Protein AF-A0ABD6MBI1-F1 (afdb_monomer_lite)

Foldseek 3Di:
DDLVLLCVQQVDDSVVVVCLVVCVCVDDDPSSLCSSCVSVVHDSCVVDDPPDD

Structure (mmCIF, N/CA/C/O backbone):
data_AF-A0ABD6MBI1-F1
#
_entry.id   AF-A0ABD6MBI1-F1
#
loop_
_atom_site.group_PDB
_atom_site.id
_atom_site.type_symbol
_atom_site.label_atom_id
_atom_site.label_alt_id
_atom_site.label_comp_id
_atom_site.label_asym_id
_atom_site.label_entity_id
_atom_site.label_seq_id
_atom_site.pdbx_PDB_ins_code
_atom_site.Cartn_x
_atom_site.Cartn_y
_atom_site.Cartn_z
_atom_site.occupancy
_atom_site.B_iso_or_equiv
_atom_site.auth_seq_id
_atom_site.auth_comp_id
_atom_site.auth_asym_id
_atom_site.auth_atom_id
_atom_site.pdbx_PDB_model_num
ATOM 1 N N . MET A 1 1 ? -8.353 6.207 3.066 1.00 83.19 1 MET A N 1
ATOM 2 C CA . MET A 1 1 ? -7.259 6.141 4.068 1.00 83.19 1 MET A CA 1
ATOM 3 C C . MET A 1 1 ? -6.140 7.079 3.624 1.00 83.19 1 MET A C 1
ATOM 5 O O . MET A 1 1 ? -5.993 7.247 2.425 1.00 83.19 1 MET A O 1
ATOM 9 N N . SER A 1 2 ? -5.386 7.714 4.530 1.00 95.19 2 SER A N 1
ATOM 10 C CA . SER A 1 2 ? -4.257 8.584 4.139 1.00 95.19 2 SER A CA 1
ATOM 11 C C . SER A 1 2 ? -2.972 7.780 3.872 1.00 95.19 2 SER A C 1
ATOM 13 O O . SER A 1 2 ? -2.800 6.713 4.462 1.00 95.19 2 SER A O 1
ATOM 15 N N . LEU A 1 3 ? -2.028 8.308 3.076 1.00 95.94 3 LEU A N 1
ATOM 16 C CA . LEU A 1 3 ? -0.714 7.669 2.863 1.00 95.94 3 LEU A CA 1
ATOM 17 C C . LEU A 1 3 ? 0.082 7.487 4.163 1.00 95.94 3 LEU A C 1
ATOM 19 O O . LEU A 1 3 ? 0.800 6.505 4.312 1.00 95.94 3 LEU A O 1
ATOM 23 N N . ARG A 1 4 ? -0.068 8.407 5.126 1.00 96.62 4 ARG A N 1
ATOM 24 C CA . ARG A 1 4 ? 0.545 8.283 6.458 1.00 96.62 4 ARG A CA 1
ATOM 25 C C . ARG A 1 4 ? -0.020 7.086 7.223 1.00 96.62 4 ARG A C 1
ATOM 27 O O . ARG A 1 4 ? 0.726 6.351 7.854 1.00 96.62 4 ARG A O 1
ATOM 34 N N . THR A 1 5 ? -1.332 6.885 7.164 1.00 96.75 5 THR A N 1
ATOM 35 C CA . THR A 1 5 ? -1.981 5.725 7.791 1.00 96.75 5 THR A CA 1
ATOM 36 C C . THR A 1 5 ? -1.569 4.426 7.095 1.00 96.75 5 THR A C 1
ATOM 38 O O . THR A 1 5 ? -1.326 3.424 7.758 1.00 96.75 5 THR A O 1
ATOM 41 N N . LEU A 1 6 ? -1.439 4.443 5.764 1.00 96.31 6 LEU A N 1
ATOM 42 C CA . LEU A 1 6 ? -0.972 3.287 4.999 1.00 96.31 6 LEU A CA 1
ATOM 43 C C . LEU A 1 6 ? 0.472 2.914 5.366 1.00 96.31 6 LEU A C 1
ATOM 45 O O . LEU A 1 6 ? 0.756 1.740 5.577 1.00 96.31 6 LEU A O 1
ATOM 49 N N . GLU A 1 7 ? 1.362 3.896 5.510 1.00 97.88 7 GLU A N 1
ATOM 50 C CA . GLU A 1 7 ? 2.736 3.700 5.998 1.00 97.88 7 GLU A CA 1
ATOM 51 C C . GLU A 1 7 ? 2.750 3.049 7.387 1.00 97.88 7 GLU A C 1
ATOM 53 O O . GLU A 1 7 ? 3.460 2.070 7.597 1.00 97.88 7 GLU A O 1
ATOM 58 N N . GLN A 1 8 ? 1.907 3.517 8.313 1.00 97.44 8 GLN A N 1
ATOM 59 C CA . GLN A 1 8 ? 1.796 2.935 9.656 1.00 97.44 8 GLN A CA 1
ATOM 60 C C . GLN A 1 8 ? 1.311 1.478 9.645 1.00 97.44 8 GLN A C 1
ATOM 62 O O . GLN A 1 8 ? 1.789 0.678 10.443 1.00 97.44 8 GLN A O 1
ATOM 67 N N . HIS A 1 9 ? 0.381 1.122 8.755 1.00 97.06 9 HIS A N 1
ATOM 68 C CA . HIS A 1 9 ? -0.138 -0.247 8.662 1.00 97.06 9 HIS A CA 1
ATOM 69 C C . HIS A 1 9 ? 0.782 -1.204 7.897 1.00 97.06 9 HIS A C 1
ATOM 71 O O . HIS A 1 9 ? 0.813 -2.391 8.202 1.00 97.06 9 HIS A O 1
ATOM 77 N N . THR A 1 10 ? 1.503 -0.714 6.889 1.00 96.81 10 THR A N 1
ATOM 78 C CA . THR A 1 10 ? 2.290 -1.562 5.975 1.00 96.81 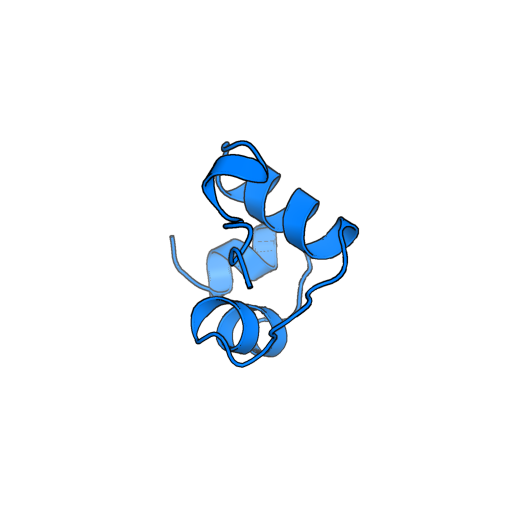10 THR A CA 1
ATOM 79 C C . THR A 1 10 ? 3.783 -1.580 6.293 1.00 96.81 10 THR A C 1
ATOM 81 O O . THR A 1 10 ? 4.495 -2.469 5.829 1.00 96.81 10 THR A O 1
ATOM 84 N N . GLY A 1 11 ? 4.284 -0.578 7.021 1.00 97.38 11 GLY A N 1
ATOM 85 C CA . GLY A 1 11 ? 5.716 -0.320 7.177 1.00 97.38 11 GLY A CA 1
ATOM 86 C C . GLY A 1 11 ? 6.406 0.159 5.892 1.00 97.38 11 GLY A C 1
ATOM 87 O O . GLY A 1 11 ? 7.622 0.343 5.884 1.00 97.38 11 GLY A O 1
ATOM 88 N N . LEU A 1 12 ? 5.663 0.358 4.797 1.00 97.19 12 LEU A N 1
ATOM 89 C CA . LEU A 1 12 ? 6.205 0.866 3.542 1.00 97.19 12 LEU A CA 1
ATOM 90 C C . LEU A 1 12 ? 6.398 2.377 3.633 1.00 97.19 12 LEU A C 1
ATOM 92 O O . LEU A 1 12 ? 5.528 3.104 4.106 1.00 97.19 12 LEU A O 1
ATOM 96 N N . ASN A 1 13 ? 7.524 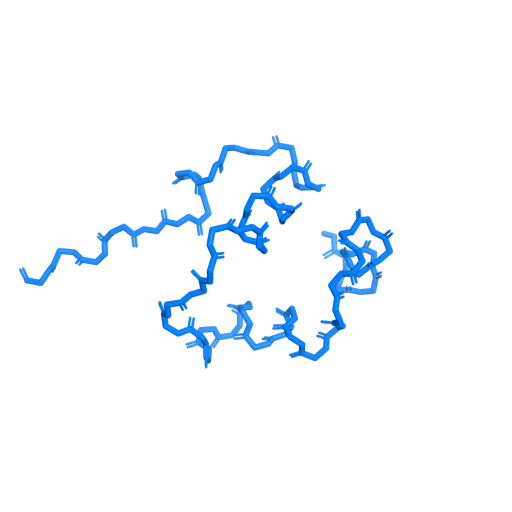2.857 3.110 1.00 96.75 13 ASN A N 1
ATOM 97 C CA . ASN A 1 13 ? 7.841 4.278 3.108 1.00 96.75 13 ASN A CA 1
ATOM 98 C C . ASN A 1 13 ? 6.764 5.099 2.373 1.00 96.75 13 ASN A C 1
ATOM 100 O O . ASN A 1 13 ? 6.383 4.776 1.244 1.00 96.75 13 ASN A O 1
ATOM 104 N N . ARG A 1 14 ? 6.342 6.227 2.951 1.00 96.62 14 ARG A N 1
ATOM 105 C CA . ARG A 1 14 ? 5.341 7.129 2.355 1.00 96.62 14 ARG A CA 1
ATOM 106 C C . ARG A 1 14 ? 5.660 7.565 0.919 1.00 96.62 14 ARG A C 1
ATOM 108 O O . ARG A 1 14 ? 4.749 7.690 0.105 1.00 96.62 14 ARG A O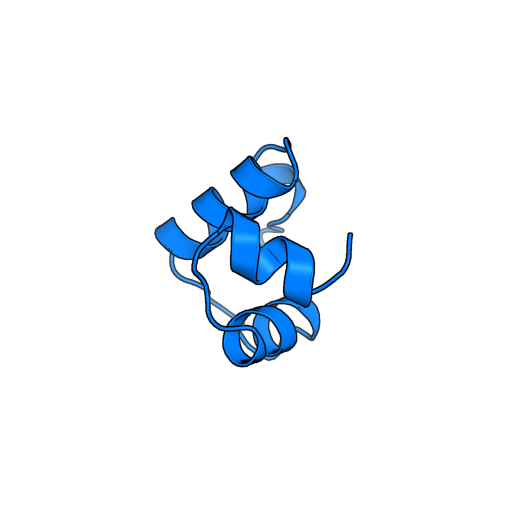 1
ATOM 115 N N . GLY A 1 15 ? 6.929 7.805 0.589 1.00 97.19 15 GLY A N 1
ATOM 116 C CA . GLY A 1 15 ? 7.361 8.174 -0.762 1.00 97.19 15 GLY A CA 1
ATOM 117 C C . GLY A 1 15 ? 7.264 7.017 -1.760 1.00 97.19 15 GLY A C 1
ATOM 118 O O . GLY A 1 15 ? 6.949 7.235 -2.930 1.00 97.19 15 GLY A O 1
ATOM 119 N N . TYR A 1 16 ? 7.479 5.780 -1.308 1.00 96.81 16 TYR A N 1
ATOM 120 C CA . TYR A 1 16 ? 7.186 4.587 -2.106 1.00 96.81 16 TYR A CA 1
ATOM 121 C C . TYR A 1 16 ? 5.680 4.467 -2.367 1.00 96.81 16 TYR A C 1
ATOM 123 O O . TYR A 1 16 ? 5.273 4.375 -3.522 1.00 96.81 16 TYR A O 1
ATOM 131 N N . LEU A 1 17 ? 4.859 4.580 -1.318 1.00 96.94 17 LEU A N 1
ATOM 132 C CA . LEU A 1 17 ? 3.398 4.506 -1.420 1.00 96.94 17 LEU A CA 1
ATOM 133 C C . LEU A 1 17 ? 2.818 5.584 -2.347 1.00 96.94 17 LEU A C 1
ATOM 135 O O . LEU A 1 17 ? 1.949 5.292 -3.159 1.00 96.94 17 LEU A O 1
ATOM 139 N N . SER A 1 18 ? 3.338 6.814 -2.291 1.00 97.38 18 SER A N 1
ATOM 140 C CA . SER A 1 18 ? 2.919 7.891 -3.197 1.00 97.38 18 SER A CA 1
ATOM 141 C C . SER A 1 18 ? 3.257 7.592 -4.661 1.00 97.38 18 SER A C 1
ATOM 143 O O . SER A 1 18 ? 2.456 7.872 -5.553 1.00 97.38 18 SER A O 1
ATOM 145 N N . ARG A 1 19 ? 4.429 7.007 -4.942 1.00 96.81 19 ARG A N 1
ATOM 146 C CA . ARG A 1 19 ? 4.788 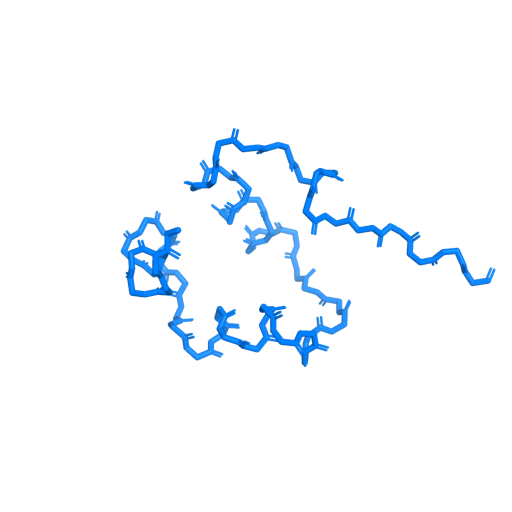6.597 -6.309 1.00 96.81 19 ARG A CA 1
ATOM 147 C C . ARG A 1 19 ? 3.926 5.439 -6.803 1.00 96.81 19 ARG A C 1
ATOM 149 O O . ARG A 1 19 ? 3.557 5.453 -7.971 1.00 96.81 19 ARG A O 1
ATOM 156 N N . LEU A 1 20 ? 3.589 4.498 -5.921 1.00 94.50 20 LEU A N 1
ATOM 157 C CA . LEU A 1 20 ? 2.668 3.403 -6.219 1.00 94.50 20 LEU A CA 1
ATOM 158 C C . LEU A 1 20 ? 1.272 3.939 -6.586 1.00 94.50 20 LEU A C 1
ATOM 160 O O . LEU A 1 20 ? 0.763 3.621 -7.651 1.00 94.50 20 LEU A O 1
ATOM 164 N N . GLU A 1 21 ? 0.703 4.828 -5.764 1.00 92.88 21 GLU A N 1
ATOM 165 C CA . GLU A 1 21 ? -0.617 5.448 -5.991 1.00 92.88 21 GLU A CA 1
ATOM 166 C C . GLU A 1 21 ? -0.673 6.282 -7.280 1.00 92.88 21 GLU A C 1
ATOM 168 O O . GLU A 1 21 ? -1.691 6.326 -7.96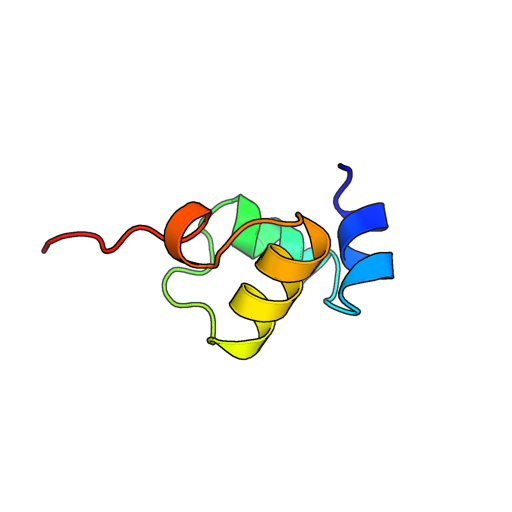1 1.00 92.88 21 GLU A O 1
ATOM 173 N N . THR A 1 22 ? 0.433 6.939 -7.633 1.00 94.00 22 THR A N 1
ATOM 174 C CA . THR A 1 22 ? 0.510 7.806 -8.820 1.00 94.00 22 THR A CA 1
ATOM 175 C C . THR A 1 22 ? 0.963 7.083 -10.090 1.00 94.00 22 THR A C 1
ATOM 177 O O . THR A 1 22 ? 1.275 7.748 -11.076 1.00 94.00 22 THR A O 1
ATOM 180 N N . GLY A 1 23 ? 1.048 5.747 -10.075 1.00 91.69 23 GLY A N 1
ATOM 181 C CA . GLY A 1 23 ? 1.436 4.951 -11.245 1.00 91.69 23 GLY A CA 1
ATOM 182 C C . GLY A 1 23 ? 2.890 5.144 -11.690 1.00 91.69 23 GLY A C 1
ATOM 183 O O . GLY A 1 23 ? 3.252 4.784 -12.803 1.00 91.69 23 GLY A O 1
ATOM 184 N N . ARG A 1 24 ? 3.755 5.705 -10.835 1.00 95.38 24 ARG A N 1
ATOM 185 C CA . ARG A 1 24 ? 5.197 5.872 -11.112 1.00 95.38 24 ARG A CA 1
ATOM 186 C C . ARG A 1 24 ? 6.007 4.598 -10.860 1.00 95.38 24 ARG A C 1
ATOM 188 O O . ARG A 1 24 ? 7.228 4.608 -11.003 1.00 95.38 24 ARG A O 1
ATOM 195 N N . ILE A 1 25 ? 5.341 3.531 -10.428 1.00 92.88 25 ILE A N 1
ATOM 196 C CA . ILE A 1 25 ? 5.885 2.182 -10.297 1.00 92.88 25 ILE A CA 1
ATOM 197 C C . ILE A 1 25 ? 5.013 1.295 -11.180 1.00 92.88 25 ILE A C 1
ATOM 199 O O . ILE A 1 25 ? 3.876 1.016 -10.819 1.00 92.88 25 ILE A O 1
ATOM 203 N N . HIS A 1 26 ? 5.541 0.898 -12.335 1.00 86.00 26 HIS A N 1
ATOM 204 C CA . HIS A 1 26 ? 4.805 0.076 -13.299 1.00 86.00 26 HIS A CA 1
ATOM 205 C C . HIS A 1 26 ? 4.707 -1.387 -12.853 1.00 86.00 26 HIS A C 1
ATOM 207 O O . HIS A 1 26 ? 3.664 -2.008 -13.005 1.00 86.00 26 HIS A O 1
ATOM 213 N N . GLU A 1 27 ? 5.777 -1.913 -12.251 1.00 89.75 27 GLU A N 1
ATOM 214 C CA . GLU A 1 27 ? 5.873 -3.307 -11.807 1.00 89.75 27 GLU A CA 1
ATOM 215 C C . GLU A 1 27 ? 6.329 -3.348 -10.338 1.00 89.75 27 GLU A C 1
ATOM 217 O O . GLU A 1 27 ? 7.524 -3.464 -10.044 1.00 89.75 27 GLU A O 1
ATOM 222 N N . PRO A 1 28 ? 5.412 -3.138 -9.376 1.00 91.75 28 PRO A N 1
ATOM 223 C CA . PRO A 1 28 ? 5.728 -3.305 -7.964 1.00 91.75 28 PRO A CA 1
ATOM 224 C C . PRO A 1 28 ? 5.950 -4.786 -7.638 1.00 91.75 28 PRO A C 1
ATOM 226 O O . PRO A 1 28 ? 5.274 -5.657 -8.173 1.00 91.75 28 PRO A O 1
ATOM 229 N N . ALA A 1 29 ? 6.874 -5.071 -6.719 1.00 93.38 29 ALA A N 1
ATOM 230 C CA . ALA A 1 29 ? 7.064 -6.427 -6.213 1.00 93.38 29 ALA A CA 1
ATOM 231 C C . ALA A 1 29 ? 5.822 -6.932 -5.451 1.00 93.38 29 ALA A C 1
ATOM 233 O O . ALA A 1 29 ? 5.098 -6.139 -4.838 1.00 93.38 29 ALA A O 1
ATOM 234 N N . ASP A 1 30 ? 5.639 -8.254 -5.419 1.00 94.31 30 ASP A N 1
ATOM 235 C CA . ASP A 1 30 ? 4.472 -8.901 -4.806 1.00 94.31 30 ASP A CA 1
ATOM 236 C C . ASP A 1 30 ? 4.305 -8.558 -3.323 1.00 94.31 30 ASP A C 1
ATOM 238 O O . ASP A 1 30 ? 3.200 -8.267 -2.873 1.00 94.31 30 ASP A O 1
ATOM 242 N N . GLU A 1 31 ? 5.393 -8.547 -2.548 1.00 96.44 31 GLU A N 1
ATOM 243 C CA . GLU A 1 31 ? 5.327 -8.301 -1.102 1.00 96.44 31 GLU A CA 1
ATOM 244 C C . GLU A 1 31 ? 4.722 -6.915 -0.770 1.00 96.44 31 GLU A C 1
ATOM 246 O O . GLU A 1 31 ? 3.779 -6.850 0.028 1.00 96.44 31 GLU A O 1
ATOM 251 N N . PRO A 1 32 ? 5.187 -5.791 -1.355 1.00 95.75 32 PRO A N 1
ATOM 252 C CA . PRO A 1 32 ? 4.516 -4.504 -1.201 1.00 95.75 32 PRO A CA 1
ATOM 253 C C . PRO A 1 32 ? 3.035 -4.510 -1.595 1.00 95.75 32 PRO A C 1
ATOM 255 O O . PRO A 1 32 ? 2.220 -3.936 -0.870 1.00 95.75 32 PRO A O 1
ATOM 258 N N . VAL A 1 33 ? 2.674 -5.168 -2.702 1.00 95.94 33 VAL A N 1
ATOM 259 C CA . VAL A 1 33 ? 1.280 -5.269 -3.167 1.00 95.94 33 VAL A CA 1
ATOM 260 C C . VAL A 1 33 ? 0.428 -6.013 -2.140 1.00 95.94 33 VAL A C 1
ATOM 262 O O . VAL A 1 33 ? -0.625 -5.520 -1.738 1.00 95.94 33 VAL A O 1
ATOM 265 N N . GLN A 1 34 ? 0.912 -7.149 -1.636 1.00 97.06 34 GLN A N 1
ATOM 266 C CA . GLN A 1 34 ? 0.248 -7.937 -0.598 1.00 97.06 34 GLN A CA 1
ATOM 267 C C . GLN A 1 34 ? 0.055 -7.136 0.694 1.00 97.06 34 GLN A C 1
ATOM 269 O O . GLN A 1 34 ? -1.034 -7.148 1.269 1.00 97.06 34 GLN A O 1
ATOM 274 N N . LYS A 1 35 ? 1.077 -6.389 1.138 1.00 97.44 35 LYS A N 1
ATOM 275 C CA . LYS A 1 35 ? 0.980 -5.521 2.325 1.00 97.44 35 LYS A CA 1
ATOM 276 C C . LYS A 1 35 ? -0.088 -4.444 2.153 1.00 97.44 35 LYS A C 1
ATOM 278 O O . LYS A 1 35 ? -0.875 -4.213 3.070 1.00 97.44 35 LYS A O 1
ATOM 283 N N . VAL A 1 36 ? -0.132 -3.794 0.990 1.00 96.62 36 VAL A N 1
ATOM 284 C CA . VAL A 1 36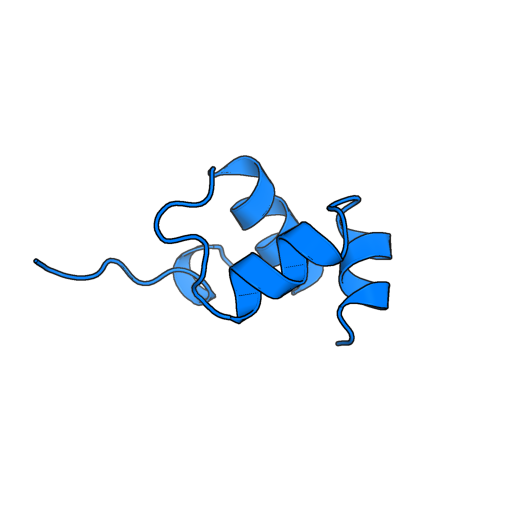 ? -1.133 -2.760 0.690 1.00 96.62 36 VAL A CA 1
ATOM 285 C C . VAL A 1 36 ? -2.538 -3.362 0.628 1.00 96.62 36 VAL A C 1
ATOM 287 O O . VAL A 1 36 ? -3.443 -2.825 1.265 1.00 96.62 36 VAL A O 1
ATOM 290 N N . ALA A 1 37 ? -2.717 -4.495 -0.055 1.00 96.56 37 ALA A N 1
ATOM 291 C CA . ALA A 1 37 ? -3.995 -5.202 -0.134 1.00 96.56 37 ALA A CA 1
ATOM 292 C C . ALA A 1 37 ? -4.515 -5.585 1.262 1.00 96.56 37 ALA A C 1
ATOM 294 O O . ALA A 1 37 ? -5.648 -5.256 1.622 1.00 96.56 37 ALA A O 1
ATOM 295 N N . ALA A 1 38 ? -3.650 -6.167 2.100 1.00 97.25 38 ALA A N 1
ATOM 296 C CA . ALA A 1 38 ? -3.976 -6.523 3.478 1.00 97.25 38 ALA A CA 1
ATOM 297 C C . ALA A 1 38 ? -4.373 -5.297 4.320 1.00 97.25 38 ALA A C 1
ATOM 299 O O . ALA A 1 38 ? -5.384 -5.333 5.024 1.00 97.25 38 ALA A O 1
ATOM 300 N N . ALA A 1 39 ? -3.631 -4.188 4.216 1.00 96.75 39 ALA A N 1
ATOM 301 C CA . ALA A 1 39 ? -3.946 -2.948 4.930 1.00 96.75 39 ALA A CA 1
ATOM 302 C C . ALA A 1 39 ? -5.281 -2.322 4.487 1.00 96.75 39 ALA A C 1
ATOM 304 O O . ALA A 1 39 ? -5.963 -1.685 5.291 1.00 96.75 39 ALA A O 1
ATOM 305 N N . LEU A 1 40 ? -5.662 -2.515 3.224 1.00 95.19 40 LEU A N 1
ATOM 306 C CA . LEU A 1 40 ? -6.935 -2.071 2.657 1.00 95.19 40 LEU A CA 1
ATOM 307 C C . LEU A 1 40 ? -8.076 -3.080 2.853 1.00 95.19 40 LEU A C 1
ATOM 309 O O . LEU A 1 40 ? -9.226 -2.735 2.593 1.00 95.19 40 LEU A O 1
ATOM 313 N N . ARG A 1 41 ? -7.780 -4.283 3.367 1.00 96.00 41 ARG A N 1
ATOM 314 C CA . ARG A 1 41 ? -8.725 -5.402 3.534 1.00 96.00 41 ARG A CA 1
ATOM 315 C C . ARG A 1 41 ? -9.381 -5.821 2.217 1.00 96.00 41 ARG A C 1
ATOM 317 O O . ARG A 1 41 ? -10.572 -6.119 2.175 1.00 96.00 41 ARG A O 1
ATOM 324 N N . VAL A 1 42 ? -8.588 -5.836 1.156 1.00 95.62 42 VAL A N 1
ATOM 325 C CA . VAL A 1 42 ? -8.979 -6.292 -0.180 1.00 95.62 42 VAL A CA 1
ATOM 326 C C . VAL A 1 42 ? -7.999 -7.355 -0.658 1.00 95.62 42 VAL A C 1
ATOM 328 O O . VAL A 1 42 ? -6.938 -7.554 -0.064 1.00 95.62 42 VAL A O 1
ATOM 331 N N . THR A 1 43 ? -8.356 -8.060 -1.721 1.00 95.69 43 THR A N 1
ATOM 332 C CA . THR A 1 43 ? -7.452 -8.987 -2.397 1.00 95.69 43 THR A CA 1
ATOM 333 C C . THR A 1 43 ? -6.489 -8.227 -3.310 1.00 95.69 43 THR A C 1
ATOM 335 O O . THR A 1 43 ? -6.722 -7.068 -3.658 1.00 95.69 43 THR A O 1
ATOM 338 N N . THR A 1 44 ? -5.374 -8.851 -3.690 1.00 93.81 44 THR A N 1
ATOM 339 C CA . THR A 1 44 ? -4.395 -8.207 -4.577 1.00 93.81 44 THR A CA 1
ATOM 340 C C . THR A 1 44 ? -4.982 -7.928 -5.960 1.00 93.81 44 THR A C 1
ATOM 342 O O . THR A 1 44 ? -4.734 -6.855 -6.493 1.00 93.81 44 THR A O 1
ATOM 345 N N . ASP A 1 45 ? -5.836 -8.813 -6.485 1.00 92.75 45 ASP A N 1
ATOM 346 C CA . ASP A 1 45 ? -6.564 -8.622 -7.751 1.00 92.75 45 ASP A CA 1
ATOM 347 C C . ASP A 1 45 ? -7.509 -7.411 -7.746 1.00 92.75 45 ASP A C 1
ATOM 349 O O . ASP A 1 45 ? -7.799 -6.856 -8.798 1.00 92.75 45 ASP A O 1
ATOM 353 N N . ALA A 1 46 ? -7.954 -6.947 -6.574 1.00 91.88 46 ALA A N 1
ATOM 354 C CA . ALA A 1 46 ? -8.777 -5.743 -6.477 1.00 91.88 46 ALA A CA 1
ATOM 355 C C . ALA A 1 46 ? -7.967 -4.445 -6.661 1.00 91.88 46 ALA A C 1
ATOM 357 O O . ALA A 1 46 ? -8.549 -3.384 -6.892 1.00 91.88 46 ALA A O 1
ATOM 358 N N . ILE A 1 47 ? -6.637 -4.505 -6.515 1.00 89.94 47 ILE A N 1
ATOM 359 C CA . ILE A 1 47 ? -5.734 -3.342 -6.591 1.00 89.94 47 ILE A CA 1
ATOM 360 C C . ILE A 1 47 ? -4.673 -3.467 -7.685 1.00 89.94 47 ILE A C 1
ATOM 362 O O . ILE A 1 47 ? -3.954 -2.504 -7.945 1.00 89.94 47 ILE A O 1
ATOM 366 N N . THR A 1 48 ? -4.571 -4.624 -8.332 1.00 87.75 48 THR A N 1
ATOM 367 C CA . THR A 1 48 ? -3.757 -4.838 -9.525 1.00 87.75 48 THR A CA 1
ATOM 368 C C . THR A 1 48 ? -4.672 -5.025 -10.725 1.00 87.75 48 THR A C 1
ATOM 370 O O . THR A 1 48 ? -5.746 -5.604 -10.626 1.00 87.75 48 THR A O 1
ATOM 373 N N . HIS A 1 49 ? -4.263 -4.511 -11.876 1.00 79.06 49 HIS A N 1
ATOM 374 C CA . HIS A 1 49 ? -4.898 -4.838 -13.145 1.00 79.06 49 HIS A CA 1
ATOM 375 C C . HIS A 1 49 ? -3.804 -5.392 -14.046 1.00 79.06 49 HIS A C 1
ATOM 377 O O . HIS A 1 49 ? -2.766 -4.753 -14.216 1.00 79.06 49 HIS A O 1
ATOM 383 N N . GLU A 1 50 ? -4.015 -6.584 -14.601 1.00 67.62 50 GLU A N 1
ATOM 384 C CA . GLU A 1 50 ? -3.182 -7.048 -15.705 1.00 67.62 50 GLU A CA 1
ATOM 385 C C . GLU A 1 50 ? -3.494 -6.164 -16.913 1.00 67.62 50 GLU A C 1
ATOM 387 O O . GLU A 1 50 ? -4.570 -6.264 -17.511 1.00 67.62 50 GLU A O 1
ATOM 392 N N . GLU A 1 51 ? -2.575 -5.266 -17.269 1.00 62.94 51 GLU A N 1
ATOM 393 C CA . GLU A 1 51 ? -2.663 -4.589 -18.557 1.00 62.94 51 GLU A CA 1
ATOM 394 C C . GLU A 1 51 ? -2.456 -5.643 -19.647 1.00 62.94 51 GLU A C 1
ATOM 396 O O . GLU A 1 51 ? -1.347 -6.139 -19.866 1.00 62.94 51 GLU A O 1
ATOM 401 N N . LYS A 1 52 ? -3.550 -6.030 -20.314 1.00 51.34 52 LYS A N 1
ATOM 402 C CA . LYS A 1 52 ? -3.474 -6.834 -21.534 1.00 51.34 52 LYS A CA 1
ATOM 403 C C . LYS A 1 52 ? -2.709 -6.016 -22.575 1.00 51.34 52 LYS A C 1
ATOM 405 O O . LYS A 1 52 ? -3.231 -5.012 -23.055 1.00 51.34 52 LYS A O 1
ATOM 410 N N . LYS A 1 53 ? -1.475 -6.431 -22.863 1.00 50.06 53 LYS A N 1
ATOM 411 C CA . LYS A 1 53 ? -0.694 -5.932 -24.001 1.00 50.06 53 LYS A CA 1
ATOM 412 C C . LYS A 1 53 ? -1.337 -6.318 -25.327 1.00 50.06 53 LYS A C 1
ATOM 414 O O . LYS A 1 53 ? -1.921 -7.424 -25.395 1.00 50.06 53 LYS A O 1
#

Radius of gyration: 10.76 Å; chains: 1; bounding box: 17×18×34 Å

pLDDT: mean 91.74, std 10.52, range [50.06, 97.88]

Secondary structure (DSSP, 8-state):
--HHHHHHHH---HHHHHHHHTT--SS--HHHHHHHHHHHTS-GGGT------

Sequence (53 aa):
MSLRTLEQHTGLNRGYLSRLETGRIHEPADEPVQKVAAALRVTTDAITHEEKK